Protein AF-A0AAP0KA28-F1 (afdb_monomer)

Structure (mmCIF, N/CA/C/O backbone):
data_AF-A0AAP0KA28-F1
#
_entry.id   AF-A0AAP0KA28-F1
#
loop_
_atom_site.group_PDB
_atom_site.id
_atom_site.type_symbol
_atom_site.label_atom_id
_atom_site.label_alt_id
_atom_site.label_comp_id
_atom_site.label_asym_id
_atom_site.label_entity_id
_atom_site.label_seq_id
_atom_site.pdbx_PDB_ins_code
_atom_site.Cartn_x
_atom_site.Cartn_y
_atom_site.Cartn_z
_atom_site.occupancy
_atom_site.B_iso_or_equiv
_atom_site.auth_seq_id
_atom_site.auth_comp_id
_atom_site.auth_asym_id
_atom_site.auth_atom_id
_atom_site.pdbx_PDB_model_num
ATOM 1 N N . MET A 1 1 ? 11.658 -8.161 3.569 1.00 80.25 1 MET A N 1
ATOM 2 C CA . MET A 1 1 ? 11.414 -6.714 3.760 1.00 80.25 1 MET A CA 1
ATOM 3 C C . MET A 1 1 ? 12.427 -6.075 4.707 1.00 80.25 1 MET A C 1
ATOM 5 O O . MET A 1 1 ? 13.154 -6.807 5.372 1.00 80.25 1 MET A O 1
ATOM 9 N N . TYR A 1 2 ? 12.492 -4.746 4.743 1.00 83.38 2 TYR A N 1
ATOM 10 C CA . TYR A 1 2 ? 13.110 -3.935 5.799 1.00 83.38 2 TYR A CA 1
ATOM 11 C C . TYR A 1 2 ? 12.245 -2.688 6.048 1.00 83.38 2 TYR A C 1
ATOM 13 O O . TYR A 1 2 ? 11.513 -2.272 5.151 1.00 83.38 2 TYR A O 1
ATOM 21 N N . PHE A 1 3 ? 12.321 -2.096 7.240 1.00 89.00 3 PHE A N 1
ATOM 22 C CA . PHE A 1 3 ? 11.637 -0.834 7.535 1.00 89.00 3 PHE A CA 1
ATOM 23 C C . PHE A 1 3 ? 12.342 0.323 6.835 1.00 89.00 3 PHE A C 1
ATOM 25 O O . PHE A 1 3 ? 13.532 0.543 7.056 1.00 89.00 3 PHE A O 1
ATOM 32 N N . ASN A 1 4 ? 11.616 1.039 5.981 1.00 88.12 4 ASN A N 1
ATOM 33 C CA . ASN A 1 4 ? 12.141 2.186 5.249 1.00 88.12 4 ASN A CA 1
ATOM 34 C C . ASN A 1 4 ? 12.115 3.450 6.124 1.00 88.12 4 ASN A C 1
ATOM 36 O O . ASN A 1 4 ? 13.065 4.226 6.123 1.00 88.12 4 ASN A O 1
ATOM 40 N N . TRP A 1 5 ? 11.059 3.624 6.925 1.00 92.44 5 TRP A N 1
ATOM 41 C CA . TRP A 1 5 ? 10.969 4.647 7.972 1.00 92.44 5 TRP A CA 1
ATOM 42 C C . TRP A 1 5 ? 10.017 4.195 9.088 1.00 92.44 5 TRP A C 1
ATOM 44 O O . TRP A 1 5 ? 9.240 3.258 8.912 1.00 92.44 5 TRP A O 1
ATOM 54 N N . GLY A 1 6 ? 10.063 4.869 10.242 1.00 92.88 6 GLY A N 1
ATOM 55 C CA . GLY A 1 6 ? 9.125 4.612 11.340 1.00 92.88 6 GLY A CA 1
ATOM 56 C C . GLY A 1 6 ? 9.249 3.210 11.940 1.00 92.88 6 GLY A C 1
ATOM 57 O O . GLY A 1 6 ? 8.245 2.619 12.326 1.00 92.88 6 GLY A O 1
ATOM 58 N N . ALA A 1 7 ? 10.467 2.665 12.031 1.00 93.56 7 ALA A N 1
ATOM 59 C CA . ALA A 1 7 ? 10.701 1.336 12.600 1.00 93.56 7 ALA A CA 1
ATOM 60 C C . ALA A 1 7 ? 10.196 1.223 14.052 1.00 93.56 7 ALA A C 1
ATOM 62 O O . ALA A 1 7 ? 9.696 0.181 14.447 1.00 93.56 7 ALA A O 1
ATOM 63 N N . GLN A 1 8 ? 10.266 2.310 14.825 1.00 94.75 8 GLN A N 1
ATOM 64 C CA . GLN A 1 8 ? 9.702 2.406 16.176 1.00 94.75 8 GLN A CA 1
ATOM 65 C C . GLN A 1 8 ? 8.161 2.437 16.211 1.00 94.75 8 GLN A C 1
ATOM 67 O O . GLN A 1 8 ? 7.578 2.209 17.263 1.00 94.75 8 GLN A O 1
ATOM 72 N N . HIS A 1 9 ? 7.519 2.701 15.068 1.00 93.38 9 HIS A N 1
ATOM 73 C CA . HIS A 1 9 ? 6.068 2.642 14.842 1.00 93.38 9 HIS A CA 1
ATOM 74 C C . HIS A 1 9 ? 5.668 1.383 14.058 1.00 93.38 9 HIS A C 1
ATOM 76 O O . HIS A 1 9 ? 4.602 1.338 13.449 1.00 93.38 9 HIS A O 1
ATOM 82 N N . SER A 1 10 ? 6.545 0.379 14.016 1.00 92.75 10 SER A N 1
ATOM 83 C CA . SER A 1 10 ? 6.305 -0.875 13.311 1.00 92.75 10 SER A CA 1
ATOM 84 C C . SER A 1 10 ? 6.636 -2.059 14.208 1.00 92.75 10 SER A C 1
ATOM 86 O O . SER A 1 10 ? 7.598 -2.017 14.977 1.00 92.75 10 SER A O 1
ATOM 88 N N . SER A 1 11 ? 5.891 -3.149 14.077 1.00 91.31 11 SER A N 1
ATOM 89 C CA . SER A 1 11 ? 6.210 -4.407 14.753 1.00 91.31 11 SER A CA 1
ATOM 90 C C . SER A 1 11 ? 5.919 -5.594 13.848 1.00 91.31 11 SER A C 1
ATOM 92 O O . SER A 1 11 ? 4.964 -5.591 13.080 1.00 91.31 11 SER A O 1
ATOM 94 N N . ILE A 1 12 ? 6.774 -6.610 13.933 1.00 88.75 12 ILE A N 1
ATOM 95 C CA . ILE A 1 12 ? 6.540 -7.909 13.304 1.00 88.75 12 ILE A CA 1
ATOM 96 C C . ILE A 1 12 ? 6.145 -8.866 14.423 1.00 88.75 12 ILE A C 1
ATOM 98 O O . ILE A 1 12 ? 6.878 -8.999 15.407 1.00 88.75 12 ILE A O 1
ATOM 102 N N . VAL A 1 13 ? 4.982 -9.488 14.285 1.00 87.81 13 VAL A N 1
ATOM 103 C CA . VAL A 1 13 ? 4.379 -10.405 15.257 1.00 87.81 13 VAL A CA 1
ATOM 104 C C . VAL A 1 13 ? 3.985 -11.713 14.558 1.00 87.81 13 VAL A C 1
ATOM 106 O O . VAL A 1 13 ? 4.257 -11.886 13.370 1.00 87.81 13 VAL A O 1
ATOM 109 N N . GLY A 1 14 ? 3.423 -12.671 15.304 1.00 79.19 14 GLY A N 1
ATOM 110 C CA . GLY A 1 14 ? 2.962 -13.943 14.732 1.00 79.19 14 GLY A CA 1
ATOM 111 C C . GLY A 1 14 ? 4.079 -14.728 14.039 1.00 79.19 14 GLY A C 1
ATOM 112 O O . GLY A 1 14 ? 3.949 -15.075 12.874 1.00 79.19 14 GLY A O 1
ATOM 113 N N . ASP A 1 15 ? 5.212 -14.917 14.723 1.00 85.25 15 ASP A N 1
ATOM 114 C 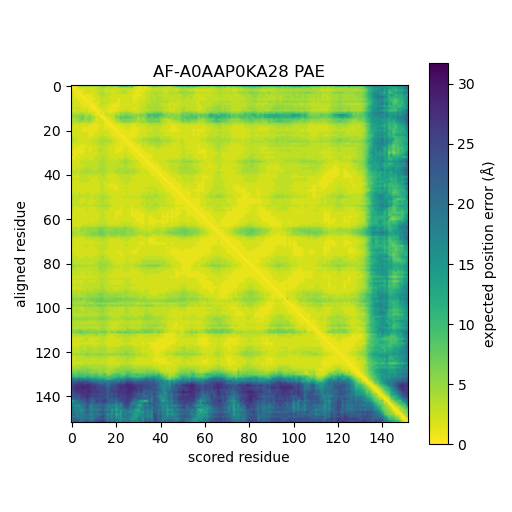CA . ASP A 1 15 ? 6.399 -15.632 14.222 1.00 85.25 15 ASP A CA 1
ATOM 115 C C . ASP A 1 15 ? 7.033 -15.088 12.925 1.00 85.25 15 ASP A C 1
ATOM 117 O O . ASP A 1 15 ? 7.933 -15.712 12.364 1.00 85.25 15 ASP A O 1
ATOM 121 N N . GLY A 1 16 ? 6.659 -13.878 12.500 1.00 82.44 16 GLY A N 1
ATOM 122 C CA . GLY A 1 16 ? 7.220 -13.237 11.310 1.00 82.44 16 GLY A CA 1
ATOM 123 C C . GLY A 1 16 ? 6.203 -12.922 10.220 1.00 82.44 16 GLY A C 1
ATOM 124 O O . GLY A 1 16 ? 6.547 -12.189 9.291 1.00 82.44 16 GLY A O 1
ATOM 125 N N . ASP A 1 17 ? 4.981 -13.438 10.348 1.00 82.19 17 ASP A N 1
ATOM 126 C CA . ASP A 1 17 ? 3.991 -13.443 9.269 1.00 82.19 17 ASP A CA 1
ATOM 127 C C . ASP A 1 17 ? 3.027 -12.251 9.322 1.00 82.19 17 ASP A C 1
ATOM 129 O O . ASP A 1 17 ? 2.316 -11.979 8.354 1.00 82.19 17 ASP A O 1
ATOM 133 N N . GLU A 1 18 ? 3.020 -11.497 10.423 1.00 87.88 18 GLU A N 1
ATOM 134 C CA . GLU A 1 18 ? 2.136 -10.351 10.609 1.00 87.88 18 GLU A CA 1
ATOM 135 C C . GLU A 1 18 ? 2.946 -9.076 10.856 1.00 87.88 18 GLU A C 1
ATOM 137 O O . GLU A 1 18 ? 3.786 -9.002 11.755 1.00 87.88 18 GLU A O 1
ATOM 142 N N . LEU A 1 19 ? 2.688 -8.049 10.045 1.00 91.38 19 LEU A N 1
ATOM 143 C CA . LEU A 1 19 ? 3.323 -6.742 10.152 1.00 91.38 19 LEU A CA 1
ATOM 144 C C . LEU A 1 19 ? 2.293 -5.694 10.568 1.00 91.38 19 LEU A C 1
ATOM 146 O O . LEU A 1 19 ? 1.316 -5.462 9.860 1.00 91.38 19 LEU A O 1
ATOM 150 N N . HIS A 1 20 ? 2.545 -5.014 11.684 1.00 92.75 20 HIS A N 1
ATOM 151 C CA . HIS A 1 20 ? 1.750 -3.872 12.131 1.00 92.75 20 HIS A CA 1
ATOM 152 C C . HIS A 1 20 ? 2.476 -2.578 11.803 1.00 92.75 20 HIS A C 1
ATOM 154 O O . HIS A 1 20 ? 3.664 -2.427 12.097 1.00 92.75 20 HIS A O 1
ATOM 160 N N . LEU A 1 21 ? 1.735 -1.638 11.226 1.00 91.94 21 LEU A N 1
ATOM 161 C CA . LEU A 1 21 ? 2.192 -0.292 10.914 1.00 91.94 21 LEU A CA 1
ATOM 162 C C . LEU A 1 21 ? 1.300 0.700 11.646 1.00 91.94 21 LEU A C 1
ATOM 164 O O . LEU A 1 21 ? 0.076 0.662 11.522 1.00 91.94 21 LEU A O 1
ATOM 168 N N . VAL A 1 22 ? 1.922 1.577 12.423 1.00 93.06 22 VAL A N 1
ATOM 169 C CA . VAL A 1 22 ? 1.234 2.571 13.242 1.00 93.06 22 VAL A CA 1
ATOM 170 C C . VAL A 1 22 ? 1.460 3.963 12.657 1.00 93.06 22 VAL A C 1
ATOM 172 O O . VAL A 1 22 ? 2.562 4.300 12.212 1.00 93.06 22 VAL A O 1
ATOM 175 N N . LEU A 1 23 ? 0.391 4.760 12.664 1.00 92.81 23 LEU A N 1
ATOM 176 C CA . LEU A 1 23 ? 0.427 6.211 12.522 1.00 92.81 23 LEU A CA 1
ATOM 177 C C . LEU A 1 23 ? -0.038 6.827 13.840 1.00 92.81 23 LEU A C 1
ATOM 179 O O . LEU A 1 23 ? -1.124 6.506 14.325 1.00 92.81 23 LEU A O 1
ATOM 183 N N . ASP A 1 24 ? 0.733 7.777 14.351 1.00 92.56 24 ASP A N 1
ATOM 184 C CA . ASP A 1 24 ? 0.291 8.700 15.389 1.00 92.56 24 ASP A CA 1
ATOM 185 C C . ASP A 1 24 ? 0.697 10.146 15.056 1.00 92.56 24 ASP A C 1
ATOM 187 O O . ASP A 1 24 ? 1.060 10.475 13.926 1.00 92.56 24 ASP A O 1
ATOM 191 N N . GLN A 1 25 ? 0.588 11.047 16.033 1.00 92.19 25 GLN A N 1
ATOM 192 C CA . GLN A 1 25 ? 0.921 12.463 15.853 1.00 92.19 25 GLN A CA 1
ATOM 193 C C . GLN A 1 25 ? 2.420 12.721 15.632 1.00 92.19 25 GLN A C 1
ATOM 195 O O . GLN A 1 25 ? 2.796 13.822 15.236 1.00 92.19 25 GLN A O 1
ATOM 200 N N . THR A 1 26 ? 3.280 11.745 15.917 1.00 94.12 26 THR A N 1
ATOM 201 C CA . THR A 1 26 ? 4.735 11.873 15.827 1.00 94.12 26 THR A CA 1
ATOM 202 C C . THR A 1 26 ? 5.274 11.343 14.504 1.00 94.12 26 THR A C 1
ATOM 204 O O . THR A 1 26 ? 6.193 11.938 13.936 1.00 94.12 26 THR A O 1
ATOM 207 N N . SER A 1 27 ? 4.730 10.234 13.994 1.00 92.25 27 SER A N 1
ATOM 208 C CA . SER A 1 27 ? 5.154 9.663 12.718 1.00 92.25 27 SER A CA 1
ATOM 209 C C . SER A 1 27 ? 4.180 8.621 12.179 1.00 92.25 27 SER A C 1
ATOM 211 O O . SER A 1 27 ? 3.399 8.023 12.916 1.00 92.25 27 SER A O 1
ATOM 213 N N . GLY A 1 28 ? 4.293 8.364 10.878 1.00 92.12 28 GLY A N 1
ATOM 214 C CA . GLY A 1 28 ? 3.826 7.120 10.276 1.00 92.12 28 GLY A CA 1
ATOM 215 C C . GLY A 1 28 ? 4.929 6.061 10.253 1.00 92.12 28 GLY A C 1
ATOM 216 O O . GLY A 1 28 ? 6.007 6.213 10.835 1.00 92.12 28 GLY A O 1
ATOM 217 N N . SER A 1 29 ? 4.691 5.007 9.487 1.00 93.88 29 SER A N 1
ATOM 218 C CA . SER A 1 29 ? 5.645 3.921 9.273 1.00 93.88 29 SER A CA 1
ATOM 219 C C . SER A 1 29 ? 5.517 3.353 7.870 1.00 93.88 29 SER A C 1
ATOM 221 O O . SER A 1 29 ? 4.481 3.502 7.224 1.00 93.88 29 SER A O 1
ATOM 223 N N . GLY A 1 30 ? 6.591 2.725 7.397 1.00 89.88 30 GLY A N 1
ATOM 224 C CA . GLY A 1 30 ? 6.620 2.115 6.080 1.00 89.88 30 GLY A CA 1
ATOM 225 C C . GLY A 1 30 ? 7.774 1.138 5.929 1.00 89.88 30 GLY A C 1
ATOM 226 O O . GLY A 1 30 ? 8.842 1.270 6.534 1.00 89.88 30 GLY A O 1
ATOM 227 N N . PHE A 1 31 ? 7.567 0.141 5.083 1.00 90.75 31 PHE A N 1
ATOM 228 C CA . PHE A 1 31 ? 8.534 -0.909 4.796 1.00 90.75 31 PHE A CA 1
ATOM 229 C C . PHE A 1 31 ? 8.729 -1.057 3.294 1.00 90.75 31 PHE A C 1
ATOM 231 O O . PHE A 1 31 ? 7.930 -0.558 2.510 1.00 90.75 31 PHE A O 1
ATOM 238 N N . GLN A 1 32 ? 9.815 -1.723 2.908 1.00 86.44 32 GLN A N 1
ATOM 239 C CA . GLN A 1 32 ? 10.167 -1.965 1.515 1.00 86.44 32 GLN A CA 1
ATOM 240 C C . GLN A 1 32 ? 10.729 -3.380 1.321 1.00 86.44 32 GLN A C 1
ATOM 242 O O . GLN A 1 32 ? 11.302 -4.005 2.224 1.00 86.44 32 GLN A O 1
ATOM 247 N N . SER A 1 33 ? 10.580 -3.927 0.115 1.00 85.00 33 SER A N 1
ATOM 248 C CA . SER A 1 33 ? 11.227 -5.181 -0.285 1.00 85.00 33 SER A CA 1
ATOM 249 C C . SER A 1 33 ? 12.750 -5.064 -0.338 1.00 85.00 33 SER A C 1
ATOM 251 O O . SER A 1 33 ? 13.294 -4.058 -0.780 1.00 85.0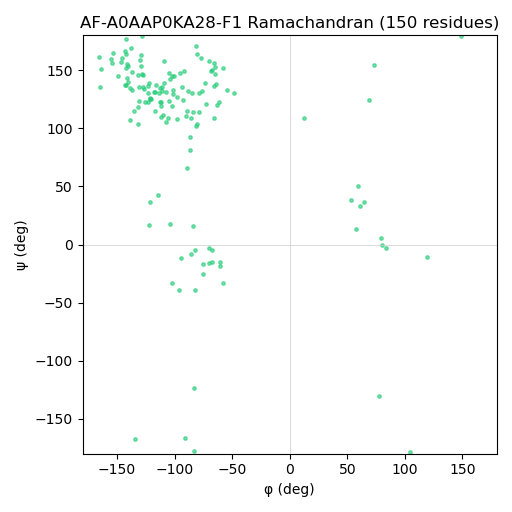0 33 SER A O 1
ATOM 253 N N . LYS A 1 34 ? 13.454 -6.158 -0.016 1.00 84.31 34 LYS A N 1
ATOM 254 C CA . LYS A 1 34 ? 14.921 -6.242 -0.168 1.00 84.31 34 LYS A CA 1
ATOM 255 C C . LYS A 1 34 ? 15.372 -6.410 -1.626 1.00 84.31 34 LYS A C 1
ATOM 257 O O . LYS A 1 34 ? 16.511 -6.101 -1.954 1.00 84.31 34 LYS A O 1
ATOM 262 N N . LYS A 1 35 ? 14.504 -6.964 -2.475 1.00 87.31 35 LYS A N 1
ATOM 263 C CA . LYS A 1 35 ? 14.779 -7.262 -3.885 1.00 87.31 35 LYS A CA 1
ATOM 264 C C . LYS A 1 35 ? 13.993 -6.317 -4.782 1.00 87.31 35 LYS A C 1
ATOM 266 O O . LYS A 1 35 ? 12.980 -5.769 -4.357 1.00 87.31 35 LYS A O 1
ATOM 271 N N . ARG A 1 36 ? 14.476 -6.154 -6.010 1.00 87.38 36 ARG A N 1
ATOM 272 C CA . ARG A 1 36 ? 13.779 -5.477 -7.106 1.00 87.38 36 ARG A CA 1
ATOM 273 C C . ARG A 1 36 ? 13.257 -6.529 -8.073 1.00 87.38 36 ARG A C 1
ATOM 275 O O . ARG A 1 36 ? 13.911 -7.558 -8.246 1.00 87.38 36 ARG A O 1
ATOM 282 N N . PHE A 1 37 ? 12.125 -6.248 -8.701 1.00 88.50 37 PHE A N 1
ATOM 283 C CA . PHE A 1 37 ? 11.465 -7.162 -9.625 1.00 88.50 37 PHE A CA 1
ATOM 284 C C . PHE A 1 37 ? 11.150 -6.442 -10.932 1.00 88.50 37 PHE A C 1
ATOM 286 O O . PHE A 1 37 ? 11.006 -5.221 -10.965 1.00 88.50 37 PHE A O 1
ATOM 293 N N . LEU A 1 38 ? 11.060 -7.216 -12.007 1.00 91.25 38 LEU A N 1
ATOM 294 C CA . LEU A 1 38 ? 10.563 -6.771 -13.297 1.00 91.25 38 LEU A CA 1
ATOM 295 C C . LEU A 1 38 ? 9.554 -7.823 -13.749 1.00 91.25 38 LEU A C 1
ATOM 297 O O . LEU A 1 38 ? 9.952 -8.906 -14.173 1.00 91.25 38 LEU A O 1
ATOM 301 N N . PHE A 1 39 ? 8.276 -7.472 -13.629 1.00 91.38 39 PHE A N 1
ATOM 302 C CA . PHE A 1 39 ? 7.111 -8.344 -13.792 1.00 91.38 39 PHE A CA 1
ATOM 303 C C . PHE A 1 39 ? 6.906 -9.332 -12.640 1.00 91.38 39 PHE A C 1
ATOM 305 O O . PHE A 1 39 ? 7.844 -9.701 -11.931 1.00 91.38 39 PHE A O 1
ATOM 312 N N . GLY A 1 40 ? 5.655 -9.754 -12.463 1.00 90.94 40 GLY A N 1
ATOM 313 C CA . GLY A 1 40 ? 5.242 -10.703 -11.434 1.00 90.94 40 GLY A CA 1
ATOM 314 C C . GLY A 1 40 ? 3.820 -10.459 -10.937 1.00 90.94 40 GLY A C 1
ATOM 315 O O . GLY A 1 40 ? 3.140 -9.535 -11.377 1.00 90.94 40 GLY A O 1
ATOM 316 N N . SER A 1 41 ? 3.389 -11.304 -10.004 1.00 91.12 41 SER A N 1
ATOM 317 C CA . SER A 1 41 ? 2.222 -11.061 -9.154 1.00 91.12 41 SER A CA 1
ATOM 318 C C . SER A 1 41 ? 2.717 -10.867 -7.736 1.00 91.12 41 SER A C 1
ATOM 320 O O . SER A 1 41 ? 3.380 -11.757 -7.205 1.00 91.12 41 SER A O 1
ATOM 322 N N . ILE A 1 42 ? 2.396 -9.729 -7.137 1.00 88.38 42 ILE A N 1
ATOM 323 C CA . ILE A 1 42 ? 2.643 -9.474 -5.722 1.00 88.38 42 ILE A CA 1
ATOM 324 C C . ILE A 1 42 ? 1.293 -9.435 -5.032 1.00 88.38 42 ILE A C 1
ATOM 326 O O . ILE A 1 42 ? 0.383 -8.773 -5.520 1.00 88.38 42 ILE A O 1
ATOM 330 N N . GLU A 1 43 ? 1.173 -10.147 -3.920 1.00 89.12 43 GLU A N 1
ATOM 331 C CA . GLU A 1 43 ? -0.041 -10.205 -3.117 1.00 89.12 43 GLU A CA 1
ATOM 332 C C . GLU A 1 43 ? 0.270 -9.879 -1.657 1.00 89.12 43 GLU A C 1
ATOM 334 O O . GLU A 1 43 ? 1.338 -10.226 -1.146 1.00 89.12 43 GLU A O 1
ATOM 339 N N . ILE A 1 44 ? -0.676 -9.226 -0.988 1.00 88.25 44 ILE A N 1
ATOM 340 C CA . ILE A 1 44 ? -0.663 -9.011 0.458 1.00 88.25 44 ILE A CA 1
ATOM 341 C C . ILE A 1 44 ? -2.043 -9.151 1.049 1.00 88.25 44 ILE A C 1
ATOM 343 O O . ILE A 1 44 ? -3.014 -8.634 0.505 1.00 88.25 44 ILE A O 1
ATOM 347 N N . LEU A 1 45 ? -2.101 -9.781 2.213 1.00 90.19 45 LEU A N 1
ATOM 348 C CA . LEU A 1 45 ? -3.249 -9.685 3.088 1.00 90.19 45 LEU A CA 1
ATOM 349 C C . LEU A 1 45 ? -3.192 -8.352 3.846 1.00 90.19 45 LEU A C 1
ATOM 351 O O . LEU A 1 45 ? -2.289 -8.140 4.654 1.00 90.19 45 LEU A O 1
ATOM 355 N N . ILE A 1 46 ? -4.139 -7.453 3.579 1.00 92.00 46 ILE A N 1
ATOM 356 C CA . ILE A 1 46 ? -4.262 -6.172 4.283 1.00 92.00 46 ILE A CA 1
ATOM 357 C C . ILE A 1 46 ? -5.540 -6.177 5.108 1.00 92.00 46 ILE A C 1
ATOM 359 O O . ILE A 1 46 ? -6.620 -6.502 4.614 1.00 92.00 46 ILE A O 1
ATOM 363 N N . LYS A 1 47 ? -5.394 -5.718 6.350 1.00 92.19 47 LYS A N 1
ATOM 364 C CA . LYS A 1 47 ? -6.484 -5.357 7.245 1.00 92.19 47 LYS A CA 1
ATOM 365 C C . LYS A 1 47 ? -6.388 -3.869 7.567 1.00 92.19 47 LYS A C 1
ATOM 367 O O . LYS A 1 47 ? -5.407 -3.433 8.168 1.00 92.19 47 LYS A O 1
ATOM 372 N N . LEU A 1 48 ? -7.371 -3.082 7.132 1.00 94.81 48 LEU A N 1
ATOM 373 C CA . LEU A 1 48 ? -7.356 -1.627 7.329 1.00 94.81 48 LEU A CA 1
ATOM 374 C C . LEU A 1 48 ? -7.809 -1.216 8.736 1.00 94.81 48 LEU A C 1
ATOM 376 O O . LEU A 1 48 ? -8.428 -1.990 9.466 1.00 94.81 48 LEU A O 1
ATOM 380 N N . VAL A 1 49 ? -7.517 0.036 9.100 1.00 94.69 49 VAL A N 1
ATOM 381 C CA . VAL A 1 49 ? -7.866 0.617 10.404 1.00 94.69 49 VAL A CA 1
ATOM 382 C C . VAL A 1 49 ? -9.394 0.661 10.575 1.00 94.69 49 VAL A C 1
ATOM 384 O O . VAL A 1 49 ? -10.071 1.328 9.790 1.00 94.69 49 VAL A O 1
ATOM 387 N N . PRO A 1 50 ? -9.961 -0.009 11.596 1.00 95.00 50 PRO A N 1
ATOM 388 C CA . PRO A 1 50 ? -11.394 0.029 11.852 1.00 95.00 50 PRO A CA 1
ATOM 389 C C . PRO A 1 50 ? -11.819 1.340 12.530 1.00 95.00 50 PRO A C 1
ATOM 391 O O . PRO A 1 50 ? -11.028 2.018 13.185 1.00 95.00 50 PRO A O 1
ATOM 394 N N . GLY A 1 51 ? -13.111 1.665 12.451 1.00 96.44 51 GLY A N 1
ATOM 395 C CA . GLY A 1 51 ? -13.670 2.843 13.116 1.00 96.44 51 GLY A CA 1
ATOM 396 C C . GLY A 1 51 ? -13.358 4.143 12.375 1.00 96.44 51 GLY A C 1
ATOM 397 O O . GLY A 1 51 ? -13.637 4.247 11.185 1.00 96.44 51 GLY A O 1
ATOM 398 N N . ASN A 1 52 ? -12.853 5.154 13.088 1.00 96.44 52 ASN A N 1
ATOM 399 C CA . ASN A 1 52 ? -12.534 6.451 12.494 1.00 96.44 52 ASN A CA 1
ATOM 400 C C . ASN A 1 52 ? -11.091 6.460 11.987 1.00 96.44 52 ASN A C 1
ATOM 402 O O . ASN A 1 52 ? -10.153 6.484 12.782 1.00 96.44 52 ASN A O 1
ATOM 406 N N . SER A 1 53 ? -10.939 6.497 10.669 1.00 96.25 53 SER A N 1
ATOM 407 C CA . SER A 1 53 ? -9.661 6.573 9.965 1.00 96.25 53 SER A CA 1
ATOM 408 C C . SER A 1 53 ? -9.575 7.803 9.053 1.00 96.25 53 SER A C 1
ATOM 410 O O . SER A 1 53 ? -8.722 7.868 8.165 1.00 96.25 53 SER A O 1
ATOM 412 N N . ALA A 1 54 ? -10.447 8.795 9.255 1.00 96.25 54 ALA A N 1
ATOM 413 C CA . ALA A 1 54 ? -10.506 9.997 8.433 1.00 96.25 54 ALA A CA 1
ATOM 414 C C . ALA A 1 54 ? -9.146 10.710 8.368 1.00 96.25 54 ALA A C 1
ATOM 416 O O . ALA A 1 54 ? -8.488 10.924 9.386 1.00 96.25 54 ALA A O 1
ATOM 417 N N . GLY A 1 55 ? -8.735 11.083 7.155 1.00 93.12 55 GLY A N 1
ATOM 418 C CA . GLY A 1 55 ? -7.461 11.767 6.912 1.00 93.12 55 GLY A CA 1
ATOM 419 C C . GLY A 1 55 ? -6.239 10.845 6.874 1.00 93.12 55 GLY A C 1
ATOM 420 O O . GLY A 1 55 ? -5.137 11.332 6.629 1.00 93.12 55 GLY A O 1
ATOM 421 N N . THR A 1 56 ? -6.413 9.535 7.074 1.00 94.31 56 THR A N 1
ATOM 422 C CA . THR A 1 56 ? -5.345 8.543 6.888 1.00 94.31 56 THR A CA 1
ATOM 423 C C . THR A 1 56 ? -5.354 7.988 5.465 1.00 94.31 56 THR A C 1
ATOM 425 O O . THR A 1 56 ? -6.404 7.871 4.831 1.00 94.31 56 THR A O 1
ATOM 428 N N . ALA A 1 57 ? -4.177 7.612 4.973 1.00 95.56 57 ALA A N 1
ATOM 429 C CA . ALA A 1 57 ? -4.020 6.825 3.759 1.00 95.56 57 ALA A CA 1
ATOM 430 C C . ALA A 1 57 ? -3.255 5.547 4.100 1.00 95.56 57 ALA A C 1
ATOM 432 O O . ALA A 1 57 ? -2.320 5.561 4.881 1.00 95.56 57 ALA A O 1
ATOM 433 N N . THR A 1 58 ? -3.643 4.414 3.555 1.00 95.38 58 THR A N 1
ATOM 434 C CA . THR A 1 58 ? -2.840 3.192 3.602 1.00 95.38 58 THR A CA 1
ATOM 435 C C . THR A 1 58 ? -2.406 2.935 2.177 1.00 95.38 58 THR A C 1
ATOM 437 O O . THR A 1 58 ? -3.265 2.813 1.316 1.00 95.38 58 THR A O 1
ATOM 440 N N . ALA A 1 59 ? -1.106 2.909 1.899 1.00 95.94 59 ALA A N 1
ATOM 441 C CA . ALA A 1 59 ? -0.627 2.673 0.540 1.00 95.94 59 ALA A CA 1
ATOM 442 C C . ALA A 1 59 ? -0.128 1.233 0.381 1.00 95.94 59 ALA A C 1
ATOM 444 O O . ALA A 1 59 ? 0.433 0.642 1.302 1.00 95.94 59 ALA A O 1
ATOM 445 N N . TYR A 1 60 ? -0.335 0.672 -0.797 1.00 94.75 60 TYR A N 1
ATOM 446 C CA . TYR A 1 60 ? 0.325 -0.531 -1.262 1.00 94.75 60 TYR A CA 1
ATOM 447 C C . TYR A 1 60 ? 0.683 -0.300 -2.723 1.00 94.7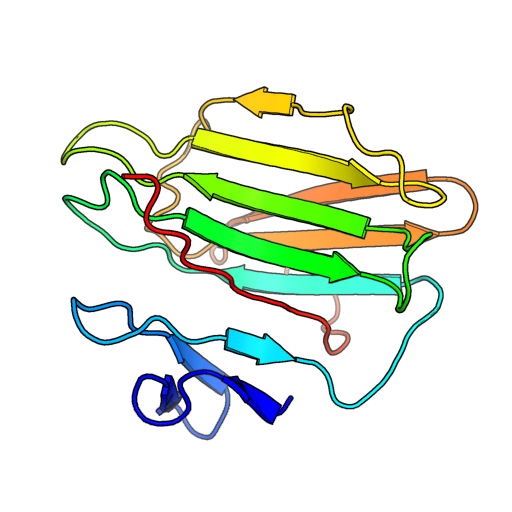5 60 TYR A C 1
ATOM 449 O O . TYR A 1 60 ? -0.187 -0.301 -3.588 1.00 94.75 60 TYR A O 1
ATOM 457 N N . TYR A 1 61 ? 1.971 -0.107 -2.987 1.00 95.50 61 TYR A N 1
ATOM 458 C CA . TYR A 1 61 ? 2.425 0.196 -4.331 1.00 95.50 61 TYR A CA 1
ATOM 459 C C . TYR A 1 61 ? 3.757 -0.441 -4.703 1.00 95.50 61 TYR A C 1
ATOM 461 O O . TYR A 1 61 ? 4.519 -0.939 -3.864 1.00 95.50 61 TYR A O 1
ATOM 469 N N . LEU A 1 62 ? 4.022 -0.395 -6.003 1.00 95.19 62 LEU A N 1
ATOM 470 C CA . LEU A 1 62 ? 5.273 -0.767 -6.642 1.00 95.19 62 LEU A CA 1
ATOM 471 C C . LEU A 1 62 ? 5.838 0.480 -7.294 1.00 95.19 62 LEU A C 1
ATOM 473 O O . LEU A 1 62 ? 5.109 1.135 -8.023 1.00 95.19 62 LEU A O 1
ATOM 477 N N . SER A 1 63 ? 7.115 0.784 -7.086 1.00 95.31 63 SER A N 1
ATOM 478 C CA . SER A 1 63 ? 7.724 1.974 -7.683 1.00 95.31 63 SER A CA 1
ATOM 479 C C . SER A 1 63 ? 9.162 1.702 -8.105 1.00 95.31 63 SER A C 1
ATOM 481 O O . SER A 1 63 ? 9.936 1.042 -7.396 1.00 95.31 63 SER A O 1
ATOM 483 N N . SER A 1 64 ? 9.529 2.187 -9.290 1.00 92.81 64 SER A N 1
ATOM 484 C CA . SER A 1 64 ? 10.920 2.225 -9.730 1.00 92.81 64 SER A CA 1
ATOM 485 C C . SER A 1 64 ? 11.642 3.439 -9.128 1.00 92.81 64 SER A C 1
ATOM 487 O O . SER A 1 64 ? 11.064 4.277 -8.447 1.00 92.81 64 SER A O 1
ATOM 489 N N . SER A 1 65 ? 12.964 3.516 -9.274 1.00 89.56 65 SER A N 1
ATOM 490 C CA . SER A 1 65 ? 13.743 4.595 -8.652 1.00 89.56 65 SER A CA 1
ATOM 491 C C . SER A 1 65 ? 13.976 5.759 -9.616 1.00 89.56 65 SER A C 1
ATOM 493 O O . SER A 1 65 ? 14.211 5.551 -10.804 1.00 89.56 65 SER A O 1
ATOM 495 N N . GLY A 1 66 ? 14.046 6.977 -9.078 1.00 90.69 66 GLY A N 1
ATOM 496 C CA . GLY A 1 66 ? 14.448 8.178 -9.814 1.00 90.69 66 GLY A CA 1
ATOM 497 C C . GLY A 1 66 ? 13.289 9.109 -10.174 1.00 90.69 66 GLY A C 1
ATOM 498 O O . GLY A 1 66 ? 12.135 8.883 -9.829 1.00 90.69 66 GLY A O 1
ATOM 499 N N . THR A 1 67 ? 13.611 10.202 -10.865 1.00 91.88 67 THR A N 1
ATOM 500 C CA . THR A 1 67 ? 12.650 11.279 -11.174 1.00 91.88 67 THR A CA 1
ATOM 501 C C . THR A 1 67 ? 11.661 10.929 -12.284 1.00 91.88 67 THR A C 1
ATOM 503 O O . THR A 1 67 ? 10.644 11.597 -12.423 1.00 91.88 67 THR A O 1
ATOM 506 N N . LYS A 1 68 ? 11.951 9.889 -13.069 1.00 95.69 68 LYS A N 1
ATOM 507 C CA . LYS A 1 68 ? 11.079 9.345 -14.118 1.00 95.69 68 LYS A CA 1
ATOM 508 C C . LYS A 1 68 ? 10.624 7.933 -13.757 1.00 95.69 68 LYS A C 1
ATOM 510 O O . LYS A 1 68 ? 10.713 7.037 -14.592 1.00 95.69 68 LYS A O 1
ATOM 515 N N . HIS A 1 69 ? 10.259 7.723 -12.496 1.00 93.00 69 HIS A N 1
ATOM 516 C CA . HIS A 1 69 ? 9.846 6.410 -12.026 1.00 93.00 69 HIS A CA 1
ATOM 517 C C . HIS A 1 69 ? 8.542 5.959 -12.697 1.00 93.00 69 HIS A C 1
ATOM 519 O O . HIS A 1 69 ? 7.741 6.768 -13.167 1.00 93.00 69 HIS A O 1
ATOM 525 N N . ASP A 1 70 ? 8.354 4.650 -12.725 1.00 95.56 70 ASP A N 1
ATOM 526 C CA . ASP A 1 70 ? 7.084 4.007 -13.029 1.00 95.56 70 ASP A CA 1
ATOM 527 C C . ASP A 1 70 ? 6.512 3.520 -11.699 1.00 95.56 70 ASP A C 1
ATOM 529 O O . ASP A 1 70 ? 7.283 3.076 -10.843 1.00 95.56 70 ASP A O 1
ATOM 533 N N . GLU A 1 71 ? 5.197 3.609 -11.519 1.00 96.75 71 GLU A N 1
ATOM 534 C CA . GLU A 1 71 ? 4.542 3.284 -10.249 1.00 96.75 71 GLU A CA 1
ATOM 535 C C . GLU A 1 71 ? 3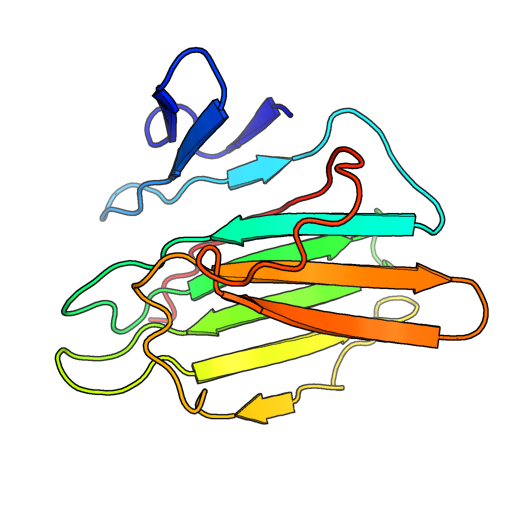.125 2.743 -10.461 1.00 96.75 71 GLU A C 1
ATOM 537 O O . GLU A 1 71 ? 2.449 3.116 -11.423 1.00 96.75 71 GLU A O 1
ATOM 542 N N . ILE A 1 72 ? 2.719 1.796 -9.615 1.00 96.75 72 ILE A N 1
ATOM 543 C CA . ILE A 1 72 ? 1.402 1.151 -9.630 1.00 96.75 72 ILE A CA 1
ATOM 544 C C . ILE A 1 72 ? 0.863 1.166 -8.207 1.00 96.75 72 ILE A C 1
ATOM 546 O O . ILE A 1 72 ? 1.456 0.523 -7.337 1.00 96.75 72 ILE A O 1
ATOM 550 N N . ASP A 1 73 ? -0.271 1.833 -8.007 1.00 95.88 73 ASP A N 1
ATOM 551 C CA . ASP A 1 73 ? -0.761 2.180 -6.675 1.00 95.88 73 ASP A CA 1
ATOM 552 C C . ASP A 1 73 ? -2.089 1.522 -6.326 1.00 95.88 73 ASP A C 1
ATOM 554 O O . ASP A 1 73 ? -3.044 1.556 -7.105 1.00 95.88 73 ASP A O 1
ATOM 558 N N . PHE A 1 74 ? -2.168 1.036 -5.092 1.00 96.50 74 PHE A N 1
ATOM 559 C CA . PHE A 1 74 ? -3.363 1.103 -4.266 1.00 96.50 74 PHE A CA 1
ATOM 560 C C . PHE A 1 74 ? -3.144 2.135 -3.157 1.00 96.50 74 PHE A C 1
ATOM 562 O O . PHE A 1 74 ? -2.165 2.064 -2.414 1.00 96.50 74 PHE A O 1
ATOM 569 N N . GLU A 1 75 ? -4.096 3.040 -2.970 1.00 96.94 75 GLU A N 1
ATOM 570 C CA . GLU A 1 75 ? -4.206 3.867 -1.773 1.00 96.94 75 GLU A CA 1
ATOM 571 C C . GLU A 1 75 ? -5.611 3.710 -1.187 1.00 96.94 75 GLU A C 1
ATOM 573 O O . GLU A 1 75 ? -6.626 3.956 -1.836 1.00 96.94 75 GLU A O 1
ATOM 578 N N . PHE A 1 76 ? -5.680 3.296 0.069 1.00 96.81 76 PHE A N 1
ATOM 579 C CA . PHE A 1 76 ? -6.912 3.156 0.823 1.00 96.81 76 PHE A CA 1
ATOM 580 C C . PHE A 1 76 ? -7.091 4.402 1.679 1.00 96.81 76 PHE A C 1
ATOM 582 O O . PHE A 1 76 ? -6.366 4.608 2.656 1.00 96.81 76 PHE A O 1
ATOM 589 N N . LEU A 1 77 ? -8.041 5.249 1.301 1.00 97.25 77 LEU A N 1
ATOM 590 C CA . LEU A 1 77 ? -8.306 6.515 1.974 1.00 97.25 77 LEU A CA 1
ATOM 591 C C . LEU A 1 77 ? -9.325 6.280 3.087 1.00 97.25 77 LEU A C 1
ATOM 593 O O . LEU A 1 77 ? -10.469 5.892 2.824 1.00 97.25 77 LEU A O 1
ATOM 597 N N . GLY A 1 78 ? -8.884 6.488 4.325 1.00 95.75 78 GLY A N 1
ATOM 598 C CA . GLY A 1 78 ? -9.707 6.303 5.507 1.00 95.75 78 GLY A CA 1
ATOM 599 C C . GLY A 1 78 ? -10.801 7.354 5.632 1.00 95.75 78 GLY A C 1
ATOM 600 O O . GLY A 1 78 ? -10.735 8.444 5.058 1.00 95.75 78 GLY A O 1
ATOM 601 N N . ASN A 1 79 ? -11.836 7.010 6.390 1.00 96.50 79 ASN A N 1
ATOM 602 C CA . ASN A 1 79 ? -13.060 7.793 6.482 1.00 96.50 79 ASN A CA 1
ATOM 603 C C . ASN A 1 79 ? -13.557 7.867 7.931 1.00 96.50 79 ASN A C 1
ATOM 605 O O . ASN A 1 79 ? -13.051 7.185 8.824 1.00 96.50 79 ASN A O 1
ATOM 609 N N . VAL A 1 80 ? -14.538 8.730 8.187 1.00 97.25 80 VAL A N 1
ATOM 610 C CA . VAL A 1 80 ? -15.187 8.802 9.501 1.00 97.25 80 VAL A CA 1
ATOM 611 C C . VAL A 1 80 ? -15.939 7.501 9.796 1.00 97.25 80 VAL A C 1
ATOM 613 O O . VAL A 1 80 ? -16.401 6.819 8.881 1.00 97.25 80 VAL A O 1
ATOM 616 N N . SER A 1 81 ? -16.099 7.166 11.080 1.00 96.44 81 SER A N 1
ATOM 617 C CA . SER A 1 81 ? -16.773 5.934 11.505 1.00 96.44 81 SER A CA 1
ATOM 618 C C . SER A 1 81 ? -18.119 5.723 10.803 1.00 96.44 81 SER A C 1
ATOM 620 O O . SER A 1 81 ? -18.973 6.610 10.795 1.00 96.44 81 SER A O 1
ATOM 622 N N . GLY A 1 82 ? -18.324 4.519 10.265 1.00 94.62 82 GLY A N 1
ATOM 623 C CA . GLY A 1 82 ? -19.560 4.123 9.582 1.00 94.62 82 GLY A CA 1
ATOM 624 C C . GLY A 1 82 ? -19.649 4.544 8.112 1.00 94.62 82 GLY A C 1
ATOM 625 O O . GLY A 1 82 ? -20.625 4.186 7.456 1.00 94.62 82 GLY A O 1
ATOM 626 N N . GLN A 1 83 ? -18.659 5.270 7.583 1.00 96.56 83 GLN A N 1
ATOM 627 C CA . GLN A 1 83 ? -18.532 5.545 6.152 1.00 96.56 83 GLN A CA 1
ATOM 628 C C . GLN A 1 83 ? -17.498 4.607 5.514 1.00 96.56 83 GLN A C 1
ATOM 630 O O . GLN A 1 83 ? -16.504 4.267 6.159 1.00 96.56 83 GLN A O 1
ATOM 635 N N . PRO A 1 84 ? -17.707 4.174 4.259 1.00 96.19 84 PRO A N 1
ATOM 636 C CA . PRO A 1 84 ? -16.781 3.270 3.590 1.00 96.19 84 PRO A CA 1
ATOM 637 C C . PRO A 1 84 ? -15.435 3.949 3.312 1.00 96.19 84 PRO A C 1
ATOM 639 O O . PRO A 1 84 ? -15.367 5.155 3.050 1.00 96.19 84 PRO A O 1
ATOM 642 N N . TYR A 1 85 ? -14.374 3.143 3.307 1.00 97.38 85 TYR A N 1
ATOM 643 C CA . TYR A 1 85 ? -13.098 3.523 2.705 1.00 97.38 85 TYR A CA 1
ATOM 644 C C . TYR A 1 85 ? -13.287 3.865 1.223 1.00 97.38 85 TYR A C 1
ATOM 646 O O . TYR A 1 85 ? -14.166 3.319 0.553 1.00 97.38 85 TYR A O 1
ATOM 654 N N . ILE A 1 86 ? -12.425 4.731 0.697 1.00 97.69 86 ILE A N 1
ATOM 655 C CA . ILE A 1 86 ? -12.282 4.927 -0.750 1.00 97.69 86 ILE A CA 1
ATOM 656 C C . ILE A 1 86 ? -11.031 4.174 -1.183 1.00 97.69 86 ILE A C 1
ATOM 658 O O . ILE A 1 86 ? -9.969 4.351 -0.585 1.00 97.69 86 ILE A O 1
ATOM 662 N N . ILE A 1 87 ? -11.150 3.352 -2.223 1.00 97.12 87 ILE A N 1
ATOM 663 C CA . ILE A 1 87 ? -9.989 2.757 -2.883 1.00 97.12 87 ILE A CA 1
ATOM 664 C C . ILE A 1 87 ? -9.605 3.667 -4.041 1.00 97.12 87 ILE A C 1
ATOM 666 O O . ILE A 1 87 ? -10.427 3.984 -4.904 1.00 97.12 87 ILE A O 1
ATOM 670 N N . HIS A 1 88 ? -8.351 4.092 -4.027 1.00 97.50 88 HIS A N 1
ATOM 671 C CA . HIS A 1 88 ? -7.705 4.863 -5.069 1.00 97.50 88 HIS A CA 1
ATOM 672 C C . HIS A 1 88 ? -6.655 3.991 -5.756 1.00 97.50 88 HIS A C 1
ATOM 674 O O . HIS A 1 88 ? -5.892 3.297 -5.088 1.00 97.50 88 HIS A O 1
ATOM 680 N N . THR A 1 89 ? -6.609 4.019 -7.084 1.00 97.50 89 THR A N 1
ATOM 681 C CA . THR A 1 89 ? -5.544 3.371 -7.859 1.00 97.50 89 THR A CA 1
ATOM 682 C C . THR A 1 89 ? -4.946 4.348 -8.845 1.00 97.50 89 THR A C 1
ATOM 684 O O . THR A 1 89 ? -5.684 5.161 -9.403 1.00 97.50 89 THR A O 1
ATOM 687 N N . ASN A 1 90 ? -3.652 4.239 -9.125 1.00 97.56 90 ASN A N 1
ATOM 688 C CA . ASN A 1 90 ? -2.978 5.082 -10.108 1.00 97.56 90 ASN A CA 1
ATOM 689 C C . ASN A 1 90 ? -1.872 4.310 -10.835 1.00 97.56 90 ASN A C 1
ATOM 691 O O . ASN A 1 90 ? -1.418 3.263 -10.370 1.00 97.56 90 ASN A O 1
ATOM 695 N N . ILE A 1 91 ? -1.473 4.825 -12.001 1.00 97.31 91 ILE A N 1
ATOM 696 C CA . ILE A 1 91 ? -0.373 4.289 -12.806 1.00 97.31 91 ILE A CA 1
ATOM 697 C C . ILE A 1 91 ? 0.513 5.440 -13.286 1.00 97.31 91 ILE A C 1
ATOM 699 O O . ILE A 1 91 ? 0.109 6.252 -14.135 1.00 97.31 91 ILE A O 1
ATOM 703 N N . PHE A 1 92 ? 1.756 5.459 -12.815 1.00 96.50 92 PHE A N 1
ATOM 704 C CA . PHE A 1 92 ? 2.804 6.336 -13.319 1.00 96.50 92 PHE A CA 1
ATOM 705 C C . PHE A 1 92 ? 3.624 5.627 -14.389 1.00 96.50 92 PHE A C 1
ATOM 707 O O . PHE A 1 92 ? 4.040 4.482 -14.224 1.00 96.50 92 PHE A O 1
ATOM 714 N N . ALA A 1 93 ? 3.891 6.343 -15.478 1.00 96.38 93 ALA A N 1
ATOM 715 C CA . ALA A 1 93 ? 4.829 5.924 -16.508 1.00 96.38 93 ALA A CA 1
ATOM 716 C C . ALA A 1 93 ? 5.782 7.080 -16.822 1.00 96.38 93 ALA A C 1
ATOM 718 O O . ALA A 1 93 ? 5.335 8.176 -17.170 1.00 96.38 93 ALA A O 1
ATOM 719 N N . GLN A 1 94 ? 7.088 6.853 -16.700 1.00 96.06 94 GLN A N 1
ATOM 720 C CA . GLN A 1 94 ? 8.146 7.851 -16.900 1.00 96.06 94 GLN A CA 1
ATOM 721 C C . GLN A 1 94 ? 7.955 9.127 -16.060 1.00 96.06 94 GLN A C 1
ATOM 723 O O . GLN A 1 94 ? 8.219 10.240 -16.522 1.00 96.06 94 GLN A O 1
ATOM 728 N N . GLY A 1 95 ? 7.493 8.968 -14.820 1.00 92.94 95 GLY A N 1
ATOM 729 C CA . GLY A 1 95 ? 7.184 10.049 -13.883 1.00 92.94 95 GLY A CA 1
ATOM 730 C C . GLY A 1 95 ? 5.842 10.739 -14.137 1.00 92.94 95 GLY A C 1
ATOM 731 O O . GLY A 1 95 ? 5.547 11.738 -13.489 1.00 92.94 95 GLY A O 1
ATOM 732 N N . ASN A 1 96 ? 5.030 10.242 -15.075 1.00 96.62 96 ASN A N 1
ATOM 733 C CA . ASN A 1 96 ? 3.716 10.800 -15.382 1.00 96.62 96 ASN A CA 1
ATOM 734 C C . ASN A 1 96 ? 2.590 9.891 -14.869 1.00 96.62 96 ASN A C 1
ATOM 736 O O . ASN A 1 96 ? 2.313 8.846 -15.469 1.00 96.62 96 ASN A O 1
ATOM 740 N N . GLY A 1 97 ? 1.950 10.319 -13.779 1.00 93.81 97 GLY A N 1
ATOM 741 C CA . GLY A 1 97 ? 0.751 9.718 -13.187 1.00 93.81 97 GLY A CA 1
ATOM 742 C C . GLY A 1 97 ? -0.532 10.196 -13.865 1.00 93.81 97 GLY A C 1
ATOM 743 O O . GLY A 1 97 ? -0.683 10.043 -15.082 1.00 93.81 97 GLY A O 1
ATOM 744 N N . SER A 1 98 ? -1.452 10.766 -13.081 1.00 93.19 98 SER A N 1
ATOM 745 C CA . SER A 1 98 ? -2.730 11.330 -13.546 1.00 93.19 98 SER A CA 1
ATOM 746 C C . SER A 1 98 ? -3.670 10.319 -14.216 1.00 93.19 98 SER A C 1
ATOM 748 O O . SER A 1 98 ? -4.373 10.640 -15.178 1.00 93.19 98 SER A O 1
ATOM 750 N N . LYS A 1 99 ? -3.632 9.066 -13.755 1.00 96.25 99 LYS A N 1
ATOM 751 C CA . LYS A 1 99 ? -4.484 7.961 -14.223 1.00 96.25 99 LYS A CA 1
ATOM 752 C C . LYS A 1 99 ? -5.297 7.399 -13.061 1.00 96.25 99 LYS A C 1
ATOM 754 O O . LYS A 1 99 ? -5.500 6.190 -12.960 1.00 96.25 99 LYS A O 1
ATOM 759 N N . GLU A 1 100 ? -5.724 8.291 -12.177 1.00 95.75 100 GLU A N 1
ATOM 760 C CA . GLU A 1 100 ? -6.420 7.952 -10.951 1.00 95.75 100 GLU A CA 1
ATOM 761 C C . GLU A 1 100 ? -7.789 7.333 -11.242 1.00 95.75 100 G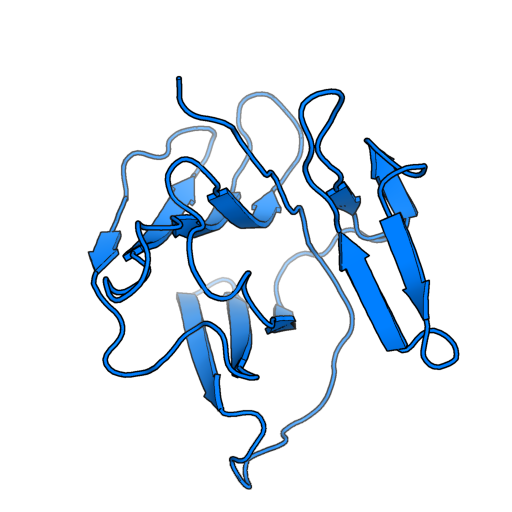LU A C 1
ATOM 763 O O . GLU A 1 100 ? -8.570 7.832 -12.057 1.00 95.75 100 GLU A O 1
ATOM 768 N N . GLN A 1 101 ? -8.114 6.271 -10.514 1.00 97.62 101 GLN A N 1
ATOM 769 C CA . GLN A 1 101 ? -9.480 5.777 -10.374 1.00 97.62 101 GLN A CA 1
ATOM 770 C C . GLN A 1 101 ? -9.839 5.751 -8.893 1.00 97.62 101 GLN A C 1
ATOM 772 O O . GLN A 1 101 ? -9.030 5.341 -8.065 1.00 97.62 101 GLN A O 1
ATOM 777 N N . GLN A 1 102 ? -11.051 6.201 -8.568 1.00 97.00 102 GLN A N 1
ATOM 778 C CA . GLN A 1 102 ? -11.596 6.207 -7.211 1.00 97.00 102 GLN A CA 1
ATOM 779 C C . GLN A 1 102 ? -12.938 5.510 -7.185 1.00 97.00 102 GLN A C 1
ATOM 781 O O . GLN A 1 102 ? -13.807 5.801 -8.010 1.00 97.00 102 GLN A O 1
ATOM 786 N N . PHE A 1 103 ? -13.126 4.629 -6.212 1.00 96.56 103 PHE A N 1
ATOM 787 C CA . PHE A 1 103 ? -14.397 3.951 -6.017 1.00 96.56 103 PHE A CA 1
ATOM 788 C C . PHE A 1 103 ? -14.589 3.519 -4.566 1.00 96.56 103 PHE A C 1
ATOM 790 O O . PHE A 1 103 ? -13.637 3.325 -3.808 1.00 96.56 103 PHE A O 1
ATOM 797 N N . TYR A 1 104 ? -15.855 3.350 -4.194 1.00 96.50 104 TYR A N 1
ATOM 798 C CA . TYR A 1 104 ? -16.225 2.693 -2.949 1.00 96.50 104 TYR A CA 1
ATOM 799 C C . TYR A 1 104 ? -16.252 1.175 -3.171 1.00 96.50 104 TYR A C 1
ATOM 801 O O . TYR A 1 104 ? -16.879 0.720 -4.135 1.00 96.50 104 TYR A O 1
ATOM 809 N N . PRO A 1 105 ? -15.599 0.378 -2.313 1.00 92.81 105 PRO A N 1
ATOM 810 C CA . PRO A 1 105 ? -15.704 -1.070 -2.373 1.00 92.81 105 PRO A CA 1
ATOM 811 C C . PRO A 1 105 ? -17.116 -1.518 -1.973 1.00 92.81 105 PRO A C 1
ATOM 813 O O . PRO A 1 105 ? -17.778 -0.900 -1.141 1.00 92.81 105 PRO A O 1
ATOM 816 N N . TRP A 1 106 ? -17.580 -2.634 -2.536 1.00 91.00 106 TRP A N 1
ATOM 817 C CA . TRP A 1 106 ? -18.850 -3.279 -2.158 1.00 91.00 106 TRP A CA 1
ATOM 818 C C . TRP A 1 106 ? -18.710 -4.206 -0.935 1.00 91.00 106 TRP A C 1
ATOM 820 O O . TRP A 1 106 ? -19.557 -5.066 -0.696 1.00 91.00 106 TRP A O 1
ATOM 830 N N . PHE A 1 107 ? -17.618 -4.066 -0.186 1.00 90.56 107 PHE A N 1
ATOM 831 C CA . PHE A 1 107 ? -17.238 -4.882 0.963 1.00 90.56 107 PHE A CA 1
ATOM 832 C C . PHE A 1 107 ? -16.602 -4.005 2.049 1.00 90.56 107 PHE A C 1
ATOM 834 O O . PHE A 1 107 ? -16.194 -2.874 1.789 1.00 90.56 107 PHE A O 1
ATOM 841 N N . ASP A 1 108 ? 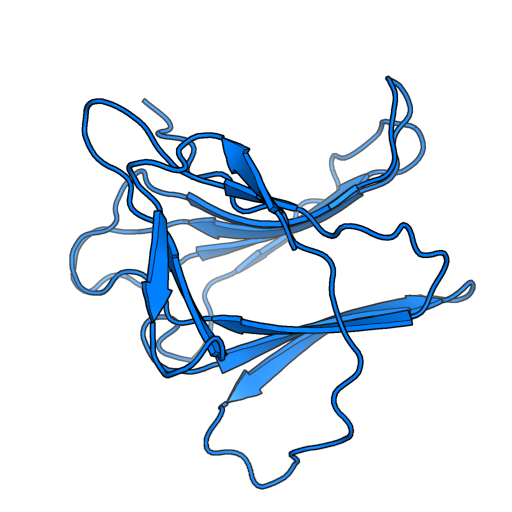-16.510 -4.537 3.268 1.00 91.81 108 ASP A N 1
ATOM 842 C CA . ASP A 1 108 ? -15.837 -3.871 4.384 1.00 91.81 108 ASP A CA 1
ATOM 843 C C . ASP A 1 108 ? -14.320 -4.092 4.301 1.00 91.81 108 ASP A C 1
ATOM 845 O O . ASP A 1 108 ? -13.814 -5.156 4.654 1.00 91.81 108 ASP A O 1
ATOM 849 N N . SER A 1 109 ? -13.583 -3.083 3.836 1.00 89.06 109 SER A N 1
ATOM 850 C CA . SER A 1 109 ? -12.123 -3.147 3.700 1.00 89.06 109 SER A CA 1
ATOM 851 C C . SER A 1 109 ? -11.354 -3.216 5.032 1.00 89.06 109 SER A C 1
ATOM 853 O O . SER A 1 109 ? -10.134 -3.355 5.005 1.00 89.06 109 SER A O 1
ATOM 855 N N . THR A 1 110 ? -12.025 -3.118 6.188 1.00 91.56 110 THR A N 1
ATOM 856 C CA . THR A 1 110 ? -11.406 -3.297 7.519 1.00 91.56 110 THR A CA 1
ATOM 857 C C . THR A 1 110 ? -11.344 -4.766 7.957 1.00 91.56 110 THR A C 1
ATOM 859 O O . THR A 1 110 ? -10.691 -5.095 8.950 1.00 91.56 110 THR A O 1
ATOM 862 N N . ALA A 1 111 ? -11.989 -5.662 7.204 1.00 90.88 111 ALA A N 1
ATOM 863 C CA . ALA A 1 111 ? -11.801 -7.104 7.319 1.00 90.88 111 ALA A CA 1
ATOM 864 C C . ALA A 1 111 ? -10.568 -7.581 6.520 1.00 90.88 111 ALA A C 1
ATOM 866 O O . ALA A 1 111 ? -9.839 -6.789 5.926 1.00 90.88 111 ALA A O 1
ATOM 867 N N . ASP A 1 112 ? -10.330 -8.892 6.520 1.00 87.19 112 ASP A N 1
ATOM 868 C CA . ASP A 1 112 ? -9.127 -9.510 5.960 1.00 87.19 112 ASP A CA 1
ATOM 869 C C . ASP A 1 112 ? -9.281 -9.772 4.441 1.00 87.19 112 ASP A C 1
ATOM 871 O O . ASP A 1 112 ? -10.037 -10.656 4.011 1.00 87.19 112 ASP A O 1
ATOM 875 N N . PHE A 1 113 ? -8.564 -8.998 3.615 1.00 88.69 113 PHE A N 1
ATOM 876 C CA . PHE A 1 113 ? -8.573 -9.112 2.148 1.00 88.69 113 PHE A CA 1
ATOM 877 C C . PHE A 1 113 ? -7.163 -9.165 1.556 1.00 88.69 113 PHE A C 1
ATOM 879 O O . PHE A 1 113 ? -6.292 -8.366 1.896 1.00 88.69 113 PHE A O 1
ATOM 886 N N . HIS A 1 114 ? -6.966 -10.086 0.616 1.00 88.19 114 HIS A N 1
ATOM 887 C CA . HIS A 1 114 ? -5.798 -10.113 -0.250 1.00 88.19 114 HIS A CA 1
ATOM 888 C C . HIS A 1 114 ? -5.950 -9.041 -1.325 1.00 88.19 114 HIS A C 1
ATOM 890 O O . HIS A 1 114 ? -6.996 -8.970 -1.969 1.00 88.19 114 HIS A O 1
ATOM 896 N N . TYR A 1 115 ? -4.912 -8.239 -1.536 1.00 92.38 115 TYR A N 1
ATOM 897 C CA . TYR A 1 115 ? -4.788 -7.305 -2.649 1.00 92.38 115 TYR A CA 1
ATOM 898 C C . TYR A 1 115 ? -3.592 -7.710 -3.492 1.00 92.38 115 TYR A C 1
ATOM 900 O O . TYR A 1 115 ? -2.502 -7.935 -2.963 1.00 92.38 115 TYR A O 1
ATOM 908 N N . THR A 1 116 ? -3.796 -7.785 -4.802 1.00 94.06 116 THR A N 1
ATOM 909 C CA . THR A 1 116 ? -2.796 -8.279 -5.745 1.00 94.06 116 THR A CA 1
ATOM 910 C C . THR A 1 116 ? -2.517 -7.227 -6.804 1.00 94.06 116 THR A C 1
ATOM 912 O O . THR A 1 116 ? -3.444 -6.729 -7.448 1.00 94.06 116 THR A O 1
ATOM 915 N N . ILE A 1 117 ? -1.236 -6.946 -7.037 1.00 94.50 117 ILE A N 1
ATOM 916 C CA . ILE A 1 117 ? -0.774 -6.272 -8.249 1.00 94.50 117 ILE A CA 1
ATOM 917 C C . ILE A 1 117 ? -0.089 -7.312 -9.132 1.00 94.50 117 ILE A C 1
ATOM 919 O O . ILE A 1 117 ? 1.007 -7.789 -8.827 1.00 94.50 117 ILE A O 1
ATOM 923 N N . HIS A 1 118 ? -0.739 -7.667 -10.237 1.00 94.56 118 HIS A N 1
ATOM 924 C CA . HIS A 1 118 ? -0.133 -8.449 -11.307 1.00 94.56 118 HIS A CA 1
ATOM 925 C C . HIS A 1 118 ? 0.329 -7.512 -12.413 1.00 94.56 118 HIS A C 1
ATOM 927 O O . HIS A 1 118 ? -0.462 -6.724 -12.928 1.00 94.56 118 HIS A O 1
ATOM 933 N N . TRP A 1 119 ? 1.592 -7.612 -12.814 1.00 95.44 119 TRP A N 1
ATOM 934 C CA . TRP A 1 119 ? 2.092 -6.858 -13.952 1.00 95.44 119 TRP A CA 1
ATOM 935 C C . TRP A 1 119 ? 3.016 -7.694 -14.827 1.00 95.44 119 TRP A C 1
ATOM 937 O O . TRP A 1 119 ? 3.918 -8.394 -14.361 1.00 95.44 119 TRP A O 1
ATOM 947 N N . ASN A 1 120 ? 2.795 -7.602 -16.131 1.00 94.50 120 ASN A N 1
ATOM 948 C CA . ASN A 1 120 ? 3.600 -8.241 -17.162 1.00 94.50 120 ASN A CA 1
ATOM 949 C C . ASN A 1 120 ? 3.729 -7.279 -18.369 1.00 94.50 120 ASN A C 1
ATOM 951 O O . ASN A 1 120 ? 3.147 -6.195 -18.350 1.00 94.50 120 ASN A O 1
ATOM 955 N N . PRO A 1 121 ? 4.481 -7.616 -19.433 1.00 96.56 121 PRO A N 1
ATOM 956 C CA . PRO A 1 121 ? 4.646 -6.716 -20.580 1.00 96.56 121 PRO A CA 1
ATOM 957 C C . PRO A 1 121 ? 3.361 -6.332 -21.335 1.00 96.56 121 PRO A C 1
ATOM 959 O O . PRO A 1 121 ? 3.409 -5.439 -22.177 1.00 96.56 121 PRO A O 1
ATOM 962 N N . ARG A 1 122 ? 2.246 -7.039 -21.123 1.00 97.25 122 ARG A N 1
ATOM 963 C CA . ARG A 1 122 ? 0.975 -6.833 -21.834 1.00 97.25 122 ARG A CA 1
ATOM 964 C C . ARG A 1 122 ? -0.049 -6.074 -21.004 1.00 97.25 122 ARG A C 1
ATOM 966 O O . ARG A 1 122 ? -0.848 -5.345 -21.580 1.00 97.25 122 ARG A O 1
ATOM 973 N N . GLU A 1 123 ? -0.048 -6.269 -19.690 1.00 96.25 123 GLU A N 1
ATOM 974 C CA . GLU A 1 123 ? -1.101 -5.750 -18.824 1.00 96.25 123 GLU A CA 1
ATOM 975 C C . GLU A 1 123 ? -0.651 -5.543 -17.377 1.00 96.25 123 GLU A C 1
ATOM 977 O O . GLU A 1 123 ? 0.314 -6.147 -16.895 1.00 96.25 123 GLU A O 1
ATOM 982 N N . ILE A 1 124 ? -1.416 -4.692 -16.695 1.00 96.69 124 ILE A N 1
ATOM 983 C CA . 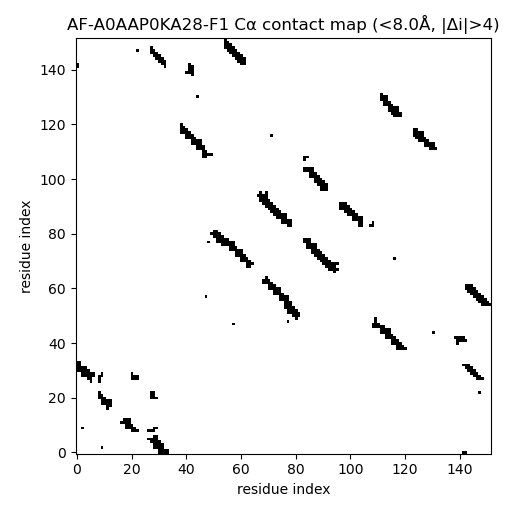ILE A 1 124 ? -1.399 -4.486 -15.252 1.00 96.69 124 ILE A CA 1
ATOM 984 C C . ILE A 1 124 ? -2.811 -4.796 -14.758 1.00 96.69 124 ILE A C 1
ATOM 986 O O . ILE A 1 124 ? -3.779 -4.230 -15.266 1.00 96.69 124 ILE A O 1
ATOM 990 N N . VAL A 1 125 ? -2.926 -5.694 -13.785 1.00 96.62 125 VAL A N 1
ATOM 991 C CA . VAL A 1 125 ? -4.191 -6.100 -13.173 1.00 96.62 125 VAL A CA 1
ATOM 992 C C . VAL A 1 125 ? -4.104 -5.859 -11.672 1.00 96.62 125 VAL A C 1
ATOM 994 O O . VAL A 1 125 ? -3.229 -6.398 -10.993 1.00 96.62 125 VAL A O 1
ATOM 997 N N . LEU A 1 126 ? -5.038 -5.055 -11.171 1.00 95.25 126 LEU A N 1
ATOM 998 C CA . LEU A 1 126 ? -5.251 -4.795 -9.753 1.00 95.25 126 LEU A CA 1
ATOM 999 C C . LEU A 1 126 ? -6.459 -5.617 -9.299 1.00 95.25 126 LEU A C 1
ATOM 1001 O O . LEU A 1 126 ? -7.559 -5.449 -9.827 1.00 95.25 126 LEU A O 1
ATOM 1005 N N . ALA A 1 127 ? -6.254 -6.528 -8.352 1.00 93.62 127 ALA A N 1
ATOM 1006 C CA . ALA A 1 127 ? -7.287 -7.446 -7.881 1.00 93.62 127 ALA A CA 1
ATOM 1007 C C . ALA A 1 127 ? -7.383 -7.451 -6.353 1.00 93.62 127 ALA A C 1
ATOM 1009 O O . ALA A 1 127 ? -6.439 -7.084 -5.657 1.00 93.62 127 ALA A O 1
ATOM 1010 N N . HIS A 1 128 ? -8.533 -7.889 -5.841 1.00 90.50 128 HIS A N 1
ATOM 1011 C CA . HIS A 1 128 ? -8.719 -8.196 -4.428 1.00 90.50 128 HIS A CA 1
ATOM 1012 C C . HIS A 1 128 ? -9.513 -9.497 -4.269 1.00 90.50 128 HIS A C 1
ATOM 1014 O O . HIS A 1 128 ? -10.369 -9.812 -5.099 1.00 90.50 128 HIS A O 1
ATOM 1020 N N . VAL A 1 129 ? -9.247 -10.245 -3.199 1.00 87.38 129 VAL A N 1
ATOM 1021 C CA . VAL A 1 129 ? -9.942 -11.493 -2.848 1.00 87.38 129 VAL A CA 1
ATOM 1022 C C . VAL A 1 129 ? -10.112 -11.553 -1.330 1.00 87.38 129 VAL A C 1
ATOM 1024 O O . VAL A 1 129 ? -9.193 -11.223 -0.588 1.00 87.38 129 VAL A O 1
ATOM 1027 N N . SER A 1 130 ? -11.280 -11.967 -0.830 1.00 82.56 130 SER A N 1
ATOM 1028 C CA . SER A 1 130 ? -11.446 -12.179 0.618 1.00 82.56 130 SER A CA 1
ATOM 1029 C C . SER A 1 130 ? -10.534 -13.306 1.103 1.00 82.56 130 SER A C 1
ATOM 1031 O O . SER A 1 130 ? -10.495 -14.360 0.471 1.00 82.56 130 SER A O 1
ATOM 1033 N N . ALA A 1 131 ? -9.889 -13.141 2.262 1.00 79.38 131 ALA A N 1
ATOM 1034 C CA . ALA A 1 131 ? -9.082 -14.198 2.885 1.00 79.38 131 ALA A CA 1
ATOM 1035 C C . ALA A 1 131 ? -9.892 -15.463 3.232 1.00 79.38 131 ALA A C 1
ATOM 1037 O O . ALA A 1 131 ? -9.338 -16.544 3.398 1.00 79.38 131 ALA A O 1
ATOM 1038 N N . SER A 1 132 ? -11.220 -15.344 3.304 1.00 75.12 132 SER A N 1
ATOM 1039 C CA . SER A 1 132 ? -12.140 -16.471 3.503 1.00 75.12 132 SER A CA 1
ATO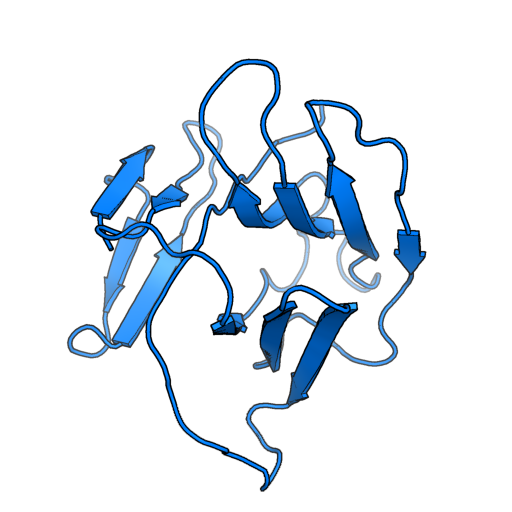M 1040 C C . SER A 1 132 ? -12.484 -17.240 2.215 1.00 75.12 132 SER A C 1
ATOM 1042 O O . SER A 1 132 ? -13.198 -18.242 2.264 1.00 75.12 132 SER A O 1
ATOM 1044 N N . SER A 1 133 ? -12.006 -16.779 1.053 1.00 66.19 133 SER A N 1
ATOM 1045 C CA . SER A 1 133 ? -12.262 -17.410 -0.244 1.00 66.19 133 SER A CA 1
ATOM 1046 C C . SER A 1 133 ? -11.460 -18.711 -0.405 1.00 66.19 133 SER A C 1
ATOM 1048 O O . SER A 1 133 ? -10.271 -18.734 -0.096 1.00 66.19 133 SER A O 1
ATOM 1050 N N . PRO A 1 134 ? -12.043 -19.790 -0.965 1.00 49.91 134 PRO A N 1
ATOM 1051 C CA . PRO A 1 134 ? -11.345 -21.062 -1.181 1.00 49.91 134 PRO A CA 1
ATOM 1052 C C . PRO A 1 134 ? -10.269 -21.018 -2.287 1.00 49.91 134 PRO A C 1
ATOM 1054 O O . PRO A 1 134 ? -9.590 -22.017 -2.519 1.00 49.91 134 PRO A O 1
ATOM 1057 N N . PHE A 1 135 ? -10.100 -19.891 -2.987 1.00 48.88 135 PHE A N 1
ATOM 1058 C CA . PHE A 1 135 ? -9.071 -19.701 -4.015 1.00 48.88 135 PHE A CA 1
ATOM 1059 C C . PHE A 1 135 ? -7.764 -19.153 -3.414 1.00 48.88 135 PHE A C 1
ATOM 1061 O O . PHE A 1 135 ? -7.357 -18.039 -3.721 1.00 48.88 135 PHE A O 1
ATOM 1068 N N . SER A 1 136 ? -7.083 -19.933 -2.572 1.00 43.66 136 SER A N 1
ATOM 1069 C CA . SER A 1 136 ? -5.720 -19.616 -2.118 1.00 43.66 136 SER A CA 1
ATOM 1070 C C . SER A 1 136 ? -4.693 -20.167 -3.123 1.00 43.66 136 SER A C 1
ATOM 1072 O O . SER A 1 136 ? -4.184 -21.281 -2.972 1.00 43.66 136 SER A O 1
ATOM 1074 N N . GLY A 1 137 ? -4.452 -19.435 -4.212 1.00 43.47 137 GLY A N 1
ATOM 1075 C CA . GLY A 1 137 ? -3.441 -19.769 -5.221 1.00 43.47 137 GLY A CA 1
ATOM 1076 C C . GLY A 1 137 ? -2.066 -19.182 -4.881 1.00 43.47 137 GLY A C 1
ATOM 1077 O O . GLY A 1 137 ? -1.979 -18.013 -4.549 1.00 43.47 137 GLY A O 1
ATOM 1078 N N . LEU A 1 138 ? -1.025 -20.022 -4.973 1.00 38.78 138 LEU A N 1
ATOM 1079 C CA . LEU A 1 138 ? 0.427 -19.763 -4.876 1.00 38.78 138 LEU A CA 1
ATOM 1080 C C . LEU A 1 138 ? 0.901 -18.388 -4.343 1.00 38.78 138 LEU A C 1
ATOM 1082 O O . LEU A 1 138 ? 0.943 -17.395 -5.066 1.00 38.78 138 LEU A O 1
ATOM 1086 N N . LEU A 1 139 ? 1.454 -18.420 -3.127 1.00 35.94 139 LEU A N 1
ATOM 1087 C CA . LEU A 1 139 ? 2.309 -17.377 -2.561 1.00 35.94 139 LEU A CA 1
ATOM 1088 C C . LEU A 1 139 ? 3.589 -17.200 -3.403 1.00 35.94 139 LEU A C 1
ATOM 1090 O O . LEU A 1 139 ? 4.374 -18.137 -3.571 1.00 35.94 139 LEU A O 1
ATOM 1094 N N . MET A 1 140 ? 3.823 -15.982 -3.891 1.00 32.44 140 MET A N 1
ATOM 1095 C CA . MET A 1 140 ? 5.133 -15.496 -4.330 1.00 32.44 140 MET A CA 1
ATOM 1096 C C . MET A 1 140 ? 5.434 -14.162 -3.632 1.00 32.44 140 MET A C 1
ATOM 1098 O O . MET A 1 140 ? 4.575 -13.294 -3.516 1.00 32.44 140 MET A O 1
ATOM 1102 N N . ASP A 1 141 ? 6.667 -14.028 -3.142 1.00 26.91 141 ASP A N 1
ATOM 1103 C CA . ASP A 1 141 ? 7.092 -12.985 -2.205 1.00 26.91 141 ASP A CA 1
ATOM 1104 C C . ASP A 1 141 ? 7.362 -11.589 -2.817 1.00 26.91 141 ASP A C 1
ATOM 1106 O O . ASP A 1 141 ? 8.237 -11.438 -3.673 1.00 26.91 141 ASP A O 1
ATOM 1110 N N . CYS A 1 142 ? 6.752 -10.582 -2.165 1.00 34.22 142 CYS A N 1
ATOM 1111 C CA . CYS A 1 142 ? 7.156 -9.180 -1.902 1.00 34.22 142 CYS A CA 1
ATOM 1112 C C . CYS A 1 142 ? 7.251 -8.120 -3.024 1.00 34.22 142 CYS A C 1
ATOM 1114 O O . CYS A 1 142 ? 8.162 -8.189 -3.837 1.00 34.22 142 CYS A O 1
ATOM 1116 N N . GLN A 1 143 ? 6.523 -6.997 -2.846 1.00 36.53 143 GLN A N 1
ATOM 1117 C CA . GLN A 1 143 ? 6.997 -5.590 -2.754 1.00 36.53 143 GLN A CA 1
ATOM 1118 C C . GLN A 1 143 ? 5.883 -4.694 -2.175 1.00 36.53 143 GLN A C 1
ATOM 1120 O O . GLN A 1 143 ? 4.748 -4.815 -2.603 1.00 36.53 143 GLN A O 1
ATOM 1125 N N . PHE A 1 144 ? 6.205 -3.797 -1.237 1.00 42.91 144 PHE A N 1
ATOM 1126 C CA . PHE A 1 144 ? 5.266 -2.840 -0.636 1.00 42.91 144 PHE A CA 1
ATOM 1127 C C . PHE A 1 144 ? 5.968 -1.517 -0.413 1.00 42.91 144 PHE A C 1
ATOM 1129 O O . PHE A 1 144 ? 7.167 -1.505 -0.127 1.00 42.91 144 PHE A O 1
ATOM 1136 N N . VAL A 1 145 ? 5.195 -0.443 -0.447 1.00 31.73 145 VAL A N 1
ATOM 1137 C CA . VAL A 1 145 ? 5.429 0.727 0.380 1.00 31.73 145 VAL A CA 1
ATOM 1138 C C . VAL A 1 145 ? 4.074 1.165 0.922 1.00 31.73 145 VAL A C 1
ATOM 1140 O O . VAL A 1 145 ? 3.092 1.226 0.189 1.00 31.73 145 VAL A O 1
ATOM 1143 N N . PHE A 1 146 ? 4.043 1.425 2.223 1.00 37.59 146 PHE A N 1
ATOM 1144 C CA . PHE A 1 146 ? 2.877 1.888 2.953 1.00 37.59 146 PHE A CA 1
ATOM 1145 C C . PHE A 1 146 ? 3.139 3.312 3.386 1.00 37.59 146 PHE A C 1
ATOM 1147 O O . PHE A 1 146 ? 4.003 3.536 4.223 1.00 37.59 146 PHE A O 1
ATOM 1154 N N . THR A 1 147 ? 2.438 4.271 2.794 1.00 34.16 147 THR A N 1
ATOM 1155 C CA . THR A 1 147 ? 2.526 5.673 3.185 1.00 34.16 147 THR A CA 1
ATOM 1156 C C . THR A 1 147 ? 1.222 6.056 3.855 1.00 34.16 147 THR A C 1
ATOM 1158 O O . THR A 1 147 ? 0.195 6.151 3.186 1.00 34.16 147 THR A O 1
ATOM 1161 N N . VAL A 1 148 ? 1.269 6.319 5.163 1.00 36.16 148 VAL A N 1
ATOM 1162 C CA . VAL A 1 148 ? 0.206 7.083 5.818 1.00 36.16 148 VAL A CA 1
ATOM 1163 C C . VAL A 1 148 ? 0.512 8.558 5.704 1.00 36.16 148 VAL A C 1
ATOM 1165 O O . VAL A 1 148 ? 1.223 9.134 6.523 1.00 36.16 148 VAL A O 1
ATOM 1168 N N . THR A 1 149 ? -0.015 9.168 4.648 1.00 28.14 149 THR A N 1
ATOM 1169 C CA . THR A 1 149 ? -0.009 10.620 4.499 1.00 28.14 149 THR A CA 1
ATOM 1170 C C . THR A 1 149 ? -1.205 11.173 5.264 1.00 28.14 149 THR A C 1
ATOM 1172 O O . THR A 1 149 ? -2.343 10.926 4.870 1.00 28.14 149 THR A O 1
ATOM 1175 N N . MET A 1 150 ? -0.968 11.943 6.332 1.00 25.03 150 MET A N 1
ATOM 1176 C CA . MET A 1 150 ? -1.989 12.875 6.811 1.00 25.03 150 MET A CA 1
ATOM 1177 C C . MET A 1 150 ? -2.167 13.940 5.726 1.00 25.03 150 MET A C 1
ATOM 1179 O O . MET A 1 150 ? -1.266 14.752 5.511 1.00 25.03 150 MET A O 1
ATOM 1183 N N . ARG A 1 151 ? -3.297 13.941 5.012 1.00 24.86 151 ARG A N 1
ATOM 1184 C CA . ARG A 1 151 ? -3.697 15.143 4.269 1.00 24.86 151 ARG A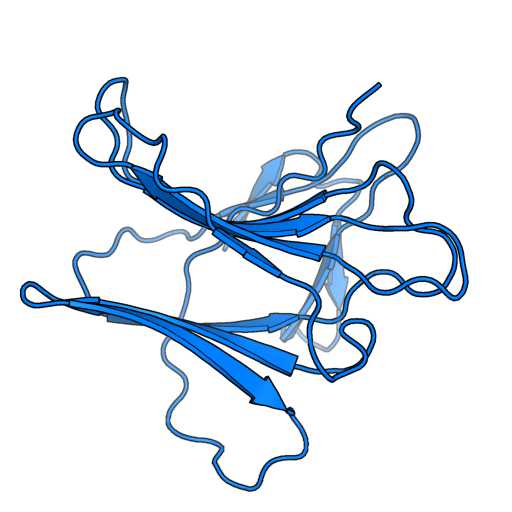 CA 1
ATOM 1185 C C . ARG A 1 151 ? -4.345 16.086 5.281 1.00 24.86 151 ARG A C 1
ATOM 1187 O O . ARG A 1 151 ? -5.458 15.821 5.724 1.00 24.86 151 ARG A O 1
ATOM 1194 N N . THR A 1 152 ? -3.608 17.117 5.694 1.00 26.25 152 THR A N 1
ATOM 1195 C CA . THR A 1 152 ? -4.158 18.276 6.417 1.00 26.25 152 THR A CA 1
ATOM 1196 C C . THR A 1 152 ? -5.013 19.124 5.495 1.00 26.25 152 THR A C 1
ATOM 1198 O O . THR A 1 152 ? -4.546 19.340 4.351 1.00 26.25 152 THR A O 1
#

Sequence (152 aa):
MYFNWGAQHSSIVGDGDELHLVLDQTSGSGFQSKKRFLFGSIEILIKLVPGNSAGTATAYYLSSSGTKHDEIDFEFLGNVSGQPYIIHTNIFAQGNGSKEQQFYPWFDSTADFHYTIHWNPREIVLAHVSASSPFSGLLMDCQFVFTVTMRT

Foldseek 3Di:
DAWPDDVVQWDQDDVRQDIDWDDDPVDTTKDWDPDDDDFDKAKDWDADDAAFPAQWKWKWKDWDDDQQIWMWIWIWHGHHGPDFTKTWIWIGGGNDIPRIDIDGDPDHSNAIKMWMWGDDPPDTDTDIDHPPDPPPDDDDDDGTTTDTGRPD

Nearest PDB structures (foldseek):
  1un1-assembly2_B  TM=9.869E-01  e=3.633E-12  Populus tremula
  2vh9-assembly2_B  TM=8.231E-01  e=8.692E-10  Tropaeolum majus
  5sv8-assembly1_A  TM=7.656E-01  e=1.022E-07  Vitis vinifera
  5dze-assembly1_A  TM=7.647E-01  e=1.976E-07  Vitis vinifera
  4bme-assembly2_B  TM=5.507E-01  e=2.143E-01  Homo sapiens

Secondary structure (DSSP, 8-state):
-EEEE-GGGEEEEGGGTEEEE---SS---EEE-SS--SSEEEEEEE-PPPS--TT-EEEEEEE-SSTT--EEEEEEE--STTSPPEEEEEEEBTTB----EEE--SS-TTS-EEEEEEE-SS-EEEEEEETTSS------------------

Mean predicted aligned error: 6.24 Å

pLDDT: mean 85.25, std 19.49, range [24.86, 97.69]

Solvent-accessible surface area (backbone atoms only — not comparable to full-atom values): 8722 Å² total; per-residue (Å²): 108,47,67,74,42,36,56,94,35,42,50,74,40,79,97,70,80,38,78,50,72,38,71,61,99,88,44,38,26,28,39,32,43,82,68,86,82,82,62,51,62,31,62,44,80,45,64,43,79,69,61,67,27,56,47,38,29,48,31,45,31,47,72,54,82,70,86,52,18,38,34,43,40,39,34,41,34,36,24,52,62,94,51,76,48,36,44,33,35,38,45,27,54,68,50,44,53,95,52,70,48,78,46,70,64,98,61,72,67,51,44,64,28,32,40,33,49,34,36,52,101,88,52,76,46,81,49,74,45,55,67,87,49,92,79,82,73,81,93,51,90,70,61,41,37,35,52,50,51,73,67,126

Radius of gyration: 15.22 Å; Cα contacts (8 Å, |Δi|>4): 326; chains: 1; bounding box: 34×39×38 Å

InterPro domains:
  IPR000757 Beta-glucanase-like, N-terminal domain [PF00722] (4-125)
  IPR000757 Beta-glucanase-like, N-terminal domain [PS51762] (1-152)
  IPR008263 Glycoside hydrolase, family 16, active site [PS01034] (71-81)
  IPR013320 Concanavalin A-like lectin/glucanase domain superfamily [SSF49899] (4-125)
  IPR044791 Beta-glucanase/XTH [PTHR31062] (1-126)

Organism: NCBI:txid152367